Protein AF-A0A957KV44-F1 (afdb_monomer)

Nearest PDB structures (foldseek):
  8q9z-assembly1_H  TM=3.209E-01  e=9.400E-01  Homo sapiens
  8iyj-assembly1_A5  TM=4.889E-01  e=7.485E+00  Mus musculus
  6uvs-assembly1_A  TM=3.132E-01  e=2.306E+00  Homo sapiens
  6uvr-assembly1_A  TM=3.400E-01  e=5.981E+00  Homo sapiens
  6uvt-assembly1_A  TM=2.834E-01  e=2.885E+00  Homo sapiens

pLDDT: mean 86.25, std 10.91, range [48.38, 96.75]

Radius of gyration: 18.27 Å; Cα contacts (8 Å, |Δi|>4): 91; chains: 1; bounding box: 54×24×51 Å

Sequence (119 aa):
AHALDAKMFATKLYLIGGASVPLLALLFTARYTGRDRWLTRPVRIALWAMVGIEVFLVFTNDWHALYWNDIALTSDAADARVIFGHSALNHVLAIYTYGLTAASIVLLSVNALRAPAIY

Foldseek 3Di:
DVLVVVVLVVVLVVLLCLLVVLVVLLCVLCVVLVNCPVVDPVNNVVSVVLSVVLSVCSVCCVPPVQQFVDWDWPDPDSPTDTDTRGHPVNVVSVCVSVVSNVNSVVSNVVSVVPPPPPD

Solvent-accessible surface area (backbone atoms only — not comparable to full-atom values): 6610 Å² total; per-residue (Å²): 110,74,70,55,57,51,52,50,51,52,50,53,56,49,44,50,51,64,49,43,49,27,52,51,45,28,58,47,36,28,52,75,66,71,60,40,84,75,64,39,72,69,52,50,51,53,58,49,48,53,36,51,49,52,46,48,41,54,72,51,20,92,80,68,38,54,40,46,63,40,80,42,63,79,47,96,53,95,84,43,50,79,44,72,36,75,26,74,55,37,53,54,52,48,52,49,42,52,48,32,40,51,51,24,50,49,50,46,51,55,47,60,74,66,48,76,78,91,120

Structure (mmCIF, N/CA/C/O backbone):
data_AF-A0A957KV44-F1
#
_entry.id   AF-A0A957KV44-F1
#
loop_
_atom_site.group_PDB
_atom_site.id
_atom_site.type_symbol
_atom_site.label_atom_id
_atom_site.label_alt_id
_atom_site.label_comp_id
_atom_site.label_asym_id
_atom_site.label_entity_id
_atom_site.label_seq_id
_atom_site.pdbx_PDB_ins_code
_atom_site.Cartn_x
_atom_site.Cartn_y
_atom_site.Cartn_z
_atom_site.occupancy
_atom_site.B_iso_or_equiv
_atom_site.auth_seq_id
_atom_site.auth_comp_id
_atom_site.auth_asym_id
_atom_site.auth_atom_id
_atom_site.pdbx_PDB_model_num
ATOM 1 N N . ALA A 1 1 ? 12.870 4.366 -27.298 1.00 58.78 1 ALA A N 1
ATOM 2 C CA . ALA A 1 1 ? 13.612 4.687 -26.059 1.00 58.78 1 ALA A CA 1
ATOM 3 C C . ALA A 1 1 ? 12.889 5.753 -25.226 1.00 58.78 1 ALA A C 1
ATOM 5 O O . ALA A 1 1 ? 12.171 5.367 -24.318 1.00 58.78 1 ALA A O 1
ATOM 6 N N . HIS A 1 2 ? 12.919 7.046 -25.588 1.00 67.00 2 HIS A N 1
ATOM 7 C CA . HIS A 1 2 ? 12.375 8.136 -24.745 1.00 67.00 2 HIS A CA 1
ATOM 8 C C . HIS A 1 2 ? 10.907 7.994 -24.294 1.00 67.00 2 HIS A C 1
ATOM 10 O O . HIS A 1 2 ? 10.570 8.362 -23.172 1.00 67.00 2 HIS A O 1
ATOM 16 N N . ALA A 1 3 ? 10.027 7.444 -25.138 1.00 74.75 3 ALA A N 1
ATOM 17 C CA . ALA A 1 3 ? 8.626 7.232 -24.771 1.00 74.75 3 ALA A CA 1
ATOM 18 C C . ALA A 1 3 ? 8.438 6.134 -23.704 1.00 74.75 3 ALA A C 1
ATOM 20 O O . ALA A 1 3 ? 7.515 6.224 -22.899 1.00 74.75 3 ALA A O 1
ATOM 21 N N . LEU A 1 4 ? 9.306 5.115 -23.675 1.00 75.81 4 LEU A N 1
ATOM 22 C CA . LEU A 1 4 ? 9.255 4.042 -22.679 1.00 75.81 4 LEU A CA 1
ATOM 23 C C . LEU A 1 4 ? 9.715 4.556 -21.315 1.00 75.81 4 LEU A C 1
ATOM 25 O O . LEU A 1 4 ? 9.010 4.367 -20.330 1.00 75.81 4 LEU A O 1
ATOM 29 N N . ASP A 1 5 ? 10.840 5.269 -21.275 1.00 81.50 5 ASP A N 1
ATOM 30 C CA . ASP A 1 5 ? 11.388 5.829 -20.035 1.00 81.50 5 ASP A CA 1
ATOM 31 C C . ASP A 1 5 ? 10.398 6.799 -19.379 1.00 81.50 5 ASP A C 1
ATOM 33 O O . ASP A 1 5 ? 10.175 6.749 -18.170 1.00 81.50 5 ASP A O 1
ATOM 37 N N . ALA A 1 6 ? 9.721 7.624 -20.187 1.00 84.62 6 ALA A N 1
ATOM 38 C CA . ALA A 1 6 ? 8.667 8.513 -19.710 1.00 84.62 6 ALA A CA 1
ATOM 39 C C . ALA A 1 6 ? 7.468 7.743 -19.125 1.00 84.62 6 ALA A C 1
ATOM 41 O O . ALA A 1 6 ? 6.976 8.096 -18.052 1.00 84.62 6 ALA A O 1
ATOM 42 N N . LYS A 1 7 ? 7.013 6.666 -19.787 1.00 82.44 7 LYS A N 1
ATOM 43 C CA . LYS A 1 7 ? 5.931 5.801 -19.277 1.00 82.44 7 LYS A CA 1
ATOM 44 C C . LYS A 1 7 ? 6.334 5.102 -17.975 1.00 82.44 7 LYS A C 1
ATOM 46 O O . LYS A 1 7 ? 5.530 5.033 -17.044 1.00 82.44 7 LYS A O 1
ATOM 51 N N . MET A 1 8 ? 7.574 4.626 -17.881 1.00 84.94 8 MET A N 1
ATOM 52 C CA . MET A 1 8 ? 8.111 3.982 -16.679 1.00 84.94 8 MET A CA 1
ATOM 53 C C . MET A 1 8 ? 8.219 4.969 -15.519 1.00 84.94 8 MET A C 1
ATOM 55 O O . MET A 1 8 ? 7.758 4.673 -14.420 1.00 84.94 8 MET A O 1
ATOM 59 N N . PHE A 1 9 ? 8.743 6.170 -15.763 1.00 87.88 9 PHE A N 1
ATOM 60 C CA . PHE A 1 9 ? 8.814 7.223 -14.754 1.00 87.88 9 PHE A CA 1
ATOM 61 C C . PHE A 1 9 ? 7.422 7.632 -14.254 1.00 87.88 9 PHE A C 1
ATOM 63 O O . PHE A 1 9 ? 7.189 7.685 -13.047 1.00 87.88 9 PHE A O 1
ATOM 70 N N . ALA A 1 10 ? 6.469 7.839 -15.169 1.00 89.69 10 ALA A N 1
ATOM 71 C CA . ALA A 1 10 ? 5.083 8.134 -14.812 1.00 89.69 1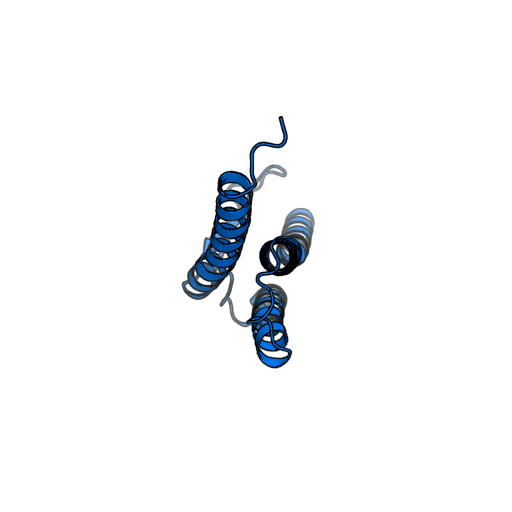0 ALA A CA 1
ATOM 72 C C . ALA A 1 10 ? 4.444 7.000 -13.990 1.00 89.69 10 ALA A C 1
ATOM 74 O O . ALA A 1 10 ? 3.723 7.269 -13.032 1.00 89.69 10 ALA A O 1
ATOM 75 N N . THR A 1 11 ? 4.752 5.739 -14.310 1.00 88.69 11 THR A N 1
ATOM 76 C CA . THR A 1 11 ? 4.276 4.571 -13.551 1.00 88.69 11 THR A CA 1
ATOM 77 C C . THR A 1 11 ? 4.873 4.531 -12.142 1.00 88.69 11 THR A C 1
ATOM 79 O O . THR A 1 11 ? 4.135 4.354 -11.171 1.00 88.69 11 THR A O 1
ATOM 82 N N . LYS A 1 12 ? 6.189 4.757 -12.001 1.00 90.44 12 LYS A N 1
ATOM 83 C CA . LYS A 1 12 ? 6.863 4.854 -10.693 1.00 90.44 12 LYS A CA 1
ATOM 84 C C . LYS A 1 12 ? 6.246 5.973 -9.838 1.00 90.44 12 LYS A C 1
ATOM 86 O O . LYS A 1 12 ? 5.998 5.775 -8.652 1.00 90.44 12 LYS A O 1
ATOM 91 N N . LEU A 1 13 ? 5.920 7.118 -10.447 1.00 92.75 13 LEU A N 1
ATOM 92 C CA . LEU A 1 13 ? 5.266 8.240 -9.766 1.00 92.75 13 LEU A CA 1
ATOM 93 C C . LEU A 1 13 ? 3.821 7.916 -9.353 1.00 92.75 13 LEU A C 1
ATOM 95 O O . LEU A 1 13 ? 3.422 8.210 -8.227 1.00 92.75 13 LEU A O 1
ATOM 99 N N . TYR A 1 14 ? 3.049 7.280 -10.237 1.00 92.12 14 TYR A N 1
ATOM 100 C CA . TYR A 1 14 ? 1.683 6.836 -9.949 1.00 92.12 14 TYR A CA 1
ATOM 101 C C . TYR A 1 14 ? 1.631 5.911 -8.727 1.00 92.12 14 TYR A C 1
ATOM 103 O O . TYR A 1 14 ? 0.742 6.051 -7.886 1.00 92.12 14 TYR A O 1
ATOM 111 N N . LEU A 1 15 ? 2.611 5.015 -8.582 1.00 90.88 15 LEU A N 1
ATOM 112 C CA . LEU A 1 15 ? 2.671 4.070 -7.466 1.00 90.88 15 LEU A CA 1
ATOM 113 C C . LEU A 1 15 ? 2.871 4.726 -6.098 1.00 90.88 15 LEU A C 1
ATOM 115 O O . LEU A 1 15 ? 2.433 4.160 -5.101 1.00 90.88 15 LEU A O 1
ATOM 119 N N . ILE A 1 16 ? 3.412 5.947 -6.027 1.00 93.94 16 ILE A N 1
ATOM 120 C CA . ILE A 1 16 ? 3.422 6.717 -4.772 1.00 93.94 16 ILE A CA 1
ATOM 121 C C . ILE A 1 16 ? 1.983 6.965 -4.303 1.00 93.94 16 ILE A C 1
ATOM 123 O O . ILE A 1 16 ? 1.655 6.750 -3.134 1.00 93.94 16 ILE A O 1
ATOM 127 N N . GLY A 1 17 ? 1.103 7.374 -5.220 1.00 92.12 17 GLY A N 1
ATOM 128 C CA . GLY A 1 17 ? -0.329 7.505 -4.956 1.00 92.12 17 GLY A CA 1
ATOM 129 C C . GLY A 1 17 ? -0.989 6.147 -4.717 1.00 92.12 17 GLY A C 1
ATOM 130 O O . GLY A 1 17 ? -1.714 5.985 -3.739 1.00 92.12 17 GLY A O 1
ATOM 131 N N . GLY A 1 18 ? -0.682 5.157 -5.558 1.00 91.75 18 GLY A N 1
ATOM 132 C CA . GLY A 1 18 ? -1.228 3.801 -5.460 1.00 91.75 18 GLY A CA 1
ATOM 133 C C . GLY A 1 18 ? -1.005 3.144 -4.094 1.00 91.75 18 GLY A C 1
ATOM 134 O O . GLY A 1 18 ? -1.936 2.559 -3.547 1.00 91.75 18 GLY A O 1
ATOM 135 N N . ALA A 1 19 ? 0.183 3.305 -3.509 1.00 92.75 19 ALA A N 1
ATOM 136 C CA . ALA A 1 19 ? 0.520 2.751 -2.199 1.00 92.75 19 ALA A CA 1
ATOM 137 C C . ALA A 1 19 ? 0.000 3.612 -1.029 1.00 92.75 19 ALA A C 1
ATOM 139 O O . ALA A 1 19 ? -0.449 3.085 -0.009 1.00 92.75 19 ALA A O 1
ATOM 140 N N . SER A 1 20 ? 0.036 4.946 -1.153 1.00 95.19 20 SER A N 1
ATOM 141 C CA . SER A 1 20 ? -0.329 5.854 -0.051 1.00 95.19 20 SER A CA 1
ATOM 142 C C . SER A 1 20 ? -1.836 6.073 0.110 1.00 95.19 20 SER A C 1
ATOM 144 O O . SER A 1 20 ? -2.313 6.200 1.240 1.00 95.19 20 SER A O 1
ATOM 146 N N . VAL A 1 21 ? -2.610 6.090 -0.979 1.00 96.25 21 VAL A N 1
ATOM 147 C CA . VAL A 1 21 ? -4.058 6.364 -0.948 1.00 96.25 21 VAL A CA 1
ATOM 148 C C . VAL A 1 21 ? -4.839 5.332 -0.120 1.00 96.25 21 VAL A C 1
ATOM 150 O O . VAL A 1 21 ? -5.625 5.762 0.726 1.00 96.25 21 VAL A O 1
ATOM 153 N N . PRO A 1 22 ? -4.632 4.006 -0.265 1.00 95.94 22 PRO A N 1
ATOM 154 C CA . PRO A 1 22 ? -5.307 3.007 0.569 1.00 95.94 22 PRO A CA 1
ATOM 155 C C . PRO A 1 22 ? -5.027 3.186 2.062 1.00 95.94 22 PRO A C 1
ATOM 157 O O . PRO A 1 22 ? -5.936 3.077 2.887 1.00 95.94 22 PRO A O 1
ATOM 160 N N . LEU A 1 23 ? -3.781 3.517 2.417 1.00 96.62 23 LEU A N 1
ATOM 161 C CA . LEU A 1 23 ? -3.413 3.808 3.799 1.00 96.62 23 LEU A CA 1
ATOM 162 C C . LEU A 1 23 ? -4.134 5.058 4.302 1.00 96.62 23 LEU A C 1
ATOM 164 O O . LEU A 1 23 ? -4.771 5.016 5.352 1.00 96.62 23 LEU A O 1
ATOM 168 N N . LEU A 1 24 ? -4.074 6.159 3.554 1.00 96.69 24 LEU A N 1
ATOM 169 C CA . LEU A 1 24 ? -4.752 7.403 3.916 1.00 96.69 24 LEU A CA 1
ATOM 170 C C . LEU A 1 24 ? -6.265 7.206 4.066 1.00 96.69 24 LEU A C 1
ATOM 172 O O . LEU A 1 24 ? -6.845 7.727 5.019 1.00 96.69 24 LEU A O 1
ATOM 176 N N . ALA A 1 25 ? -6.891 6.414 3.193 1.00 96.75 25 ALA A N 1
ATOM 177 C CA . ALA A 1 25 ? -8.301 6.051 3.291 1.00 96.75 25 ALA A CA 1
ATOM 178 C C . ALA A 1 25 ? -8.604 5.293 4.594 1.00 96.75 25 ALA A C 1
ATOM 180 O O . ALA A 1 25 ? -9.587 5.606 5.271 1.00 96.75 25 ALA A O 1
ATOM 181 N N . LEU A 1 26 ? -7.739 4.363 5.006 1.00 96.69 26 LEU A N 1
ATOM 182 C CA . LEU A 1 26 ? -7.908 3.639 6.266 1.00 96.69 26 LEU A CA 1
ATOM 183 C C . LEU A 1 26 ? -7.758 4.564 7.473 1.00 96.69 26 LEU A C 1
ATOM 185 O O . LEU A 1 26 ? -8.590 4.541 8.378 1.00 96.69 26 LEU A O 1
ATOM 189 N N . LEU A 1 27 ? -6.721 5.409 7.480 1.00 96.06 27 LEU A N 1
ATOM 190 C CA . LEU A 1 27 ? -6.502 6.393 8.544 1.00 96.06 27 LEU A CA 1
ATOM 191 C C . LEU A 1 27 ? -7.704 7.341 8.669 1.00 96.06 27 LEU A C 1
ATOM 193 O O . LEU A 1 27 ? -8.173 7.617 9.775 1.00 96.06 27 LEU A O 1
ATOM 197 N N . PHE A 1 28 ? -8.209 7.820 7.530 1.00 96.50 28 PHE A N 1
ATOM 198 C CA . PHE A 1 28 ? -9.366 8.701 7.456 1.00 96.50 28 PHE A CA 1
ATOM 199 C C . PHE A 1 28 ? -10.626 8.013 7.982 1.00 96.50 28 PHE A C 1
ATOM 201 O O . PHE A 1 28 ? -11.258 8.530 8.899 1.00 96.50 28 PHE A O 1
ATOM 208 N N . THR A 1 29 ? -10.975 6.837 7.457 1.00 96.06 29 THR A N 1
ATOM 209 C CA . THR A 1 29 ? -12.197 6.110 7.841 1.00 96.06 29 THR A CA 1
ATOM 210 C C . THR A 1 29 ? -12.166 5.658 9.297 1.00 96.06 29 THR A C 1
ATOM 212 O O . THR A 1 29 ? -13.167 5.797 10.003 1.00 96.06 29 THR A O 1
ATOM 215 N N . ALA A 1 30 ? -11.023 5.188 9.802 1.00 95.00 30 ALA A N 1
ATOM 216 C CA . ALA A 1 30 ? -10.880 4.827 11.208 1.00 95.00 30 ALA A CA 1
ATOM 217 C C . ALA A 1 30 ? -11.129 6.032 12.126 1.00 95.00 30 ALA A C 1
ATOM 219 O O . ALA A 1 30 ? -11.860 5.908 13.107 1.00 95.00 30 ALA A O 1
ATOM 220 N N . ARG A 1 31 ? -10.594 7.211 11.783 1.00 94.19 31 ARG A N 1
ATOM 221 C CA . ARG A 1 31 ? -10.802 8.435 12.568 1.00 94.19 31 ARG A CA 1
ATOM 222 C C . ARG A 1 31 ? -12.214 8.998 12.418 1.00 94.19 31 ARG A C 1
ATOM 224 O O . ARG A 1 31 ? -12.817 9.390 13.410 1.00 94.19 31 ARG A O 1
ATOM 231 N N . TYR A 1 32 ? -12.762 8.985 11.207 1.00 92.88 32 TYR A N 1
ATOM 232 C CA . TYR A 1 32 ? -14.123 9.435 10.910 1.00 92.88 32 TYR A CA 1
ATOM 233 C C . TYR A 1 32 ? -15.183 8.608 11.652 1.00 92.88 32 TYR A C 1
ATOM 235 O O . TYR A 1 32 ? -16.156 9.152 12.160 1.00 92.88 32 TYR A O 1
ATOM 243 N N . THR A 1 33 ? -14.972 7.296 11.773 1.00 92.38 33 THR A N 1
ATOM 244 C CA . THR A 1 33 ? -15.893 6.378 12.465 1.00 92.38 33 THR A CA 1
ATOM 245 C C . THR A 1 33 ? -15.609 6.228 13.967 1.00 92.38 33 THR A C 1
ATOM 247 O O . THR A 1 33 ? -16.190 5.352 14.612 1.00 92.38 33 THR A O 1
ATOM 250 N N . GLY A 1 34 ? -14.693 7.033 14.528 1.00 91.38 34 GLY A N 1
ATOM 251 C CA . GLY A 1 34 ? -14.308 6.998 15.947 1.00 91.38 34 GLY A CA 1
ATOM 252 C C . GLY A 1 34 ? -13.599 5.709 16.391 1.00 91.38 34 GLY A C 1
ATOM 253 O O . GLY A 1 34 ? -13.566 5.385 17.578 1.00 91.38 34 GLY A O 1
ATOM 254 N N . ARG A 1 35 ? -13.058 4.936 15.444 1.00 90.62 35 ARG A N 1
ATOM 255 C CA . ARG A 1 35 ? -12.390 3.641 15.652 1.00 90.62 35 ARG A CA 1
ATOM 256 C C . ARG A 1 35 ? -10.871 3.750 15.549 1.00 90.62 35 ARG A C 1
ATOM 258 O O . ARG A 1 35 ? -10.216 2.804 15.131 1.00 90.62 35 ARG A O 1
ATOM 265 N N . ASP A 1 36 ? -10.285 4.870 15.949 1.00 91.94 36 ASP A N 1
ATOM 266 C CA . ASP A 1 36 ? -8.851 5.141 15.820 1.00 91.94 36 ASP A CA 1
ATOM 267 C C . ASP A 1 36 ? -8.009 4.768 17.051 1.00 91.94 36 ASP A C 1
ATOM 269 O O . ASP A 1 36 ? -6.787 4.905 17.032 1.00 91.94 36 ASP A O 1
ATOM 273 N N . ARG A 1 37 ? -8.626 4.214 18.105 1.00 91.88 37 ARG A N 1
ATOM 274 C CA . ARG A 1 37 ? -7.932 3.835 19.356 1.00 91.88 37 ARG A CA 1
ATOM 275 C C . ARG A 1 37 ? -6.782 2.840 19.154 1.00 91.88 37 ARG A C 1
ATOM 277 O O . ARG A 1 37 ? -5.822 2.868 19.917 1.00 91.88 37 ARG A O 1
ATOM 284 N N . TRP A 1 38 ? -6.864 1.977 18.140 1.00 93.38 38 TRP A N 1
ATOM 285 C CA . TRP A 1 38 ? -5.803 1.021 17.800 1.00 93.38 38 TRP A CA 1
ATOM 286 C C . TRP A 1 38 ? -4.680 1.642 16.951 1.00 93.38 38 TRP A C 1
ATOM 288 O O . TRP A 1 38 ? -3.573 1.102 16.922 1.00 93.38 38 TRP A O 1
ATOM 298 N N . LEU A 1 39 ? -4.906 2.803 16.317 1.00 93.19 39 LEU A N 1
ATOM 299 C CA . LEU A 1 39 ? -3.902 3.536 15.538 1.00 93.19 39 LEU A CA 1
ATOM 300 C C . LEU A 1 39 ? -2.948 4.313 16.447 1.00 93.19 39 LEU A C 1
ATOM 302 O O . LEU A 1 39 ? -2.815 5.536 16.363 1.00 93.19 39 LEU A O 1
ATOM 306 N N . THR A 1 40 ? -2.245 3.603 17.318 1.00 94.75 40 THR A N 1
ATOM 307 C CA . THR A 1 40 ? -1.178 4.182 18.135 1.00 94.75 40 THR A CA 1
ATOM 308 C C . THR A 1 40 ? -0.017 4.668 17.254 1.00 94.75 40 THR A C 1
ATOM 310 O O . THR A 1 40 ? 0.105 4.300 16.083 1.00 94.75 40 THR A O 1
ATOM 313 N N . ARG A 1 41 ? 0.866 5.518 17.801 1.00 94.31 41 ARG A N 1
ATOM 314 C CA . ARG A 1 41 ? 2.073 5.986 17.089 1.00 94.31 41 ARG A CA 1
ATOM 315 C C . ARG A 1 41 ? 2.878 4.854 16.421 1.00 94.31 41 ARG A C 1
ATOM 317 O O . ARG A 1 41 ? 3.142 5.006 15.230 1.00 94.31 41 ARG A O 1
ATOM 324 N N . PRO A 1 42 ? 3.233 3.744 17.102 1.00 95.25 42 PRO A N 1
ATOM 325 C CA . PRO A 1 42 ? 4.008 2.676 16.467 1.00 95.25 42 PRO A CA 1
ATOM 326 C C . PRO A 1 42 ? 3.256 2.002 15.315 1.00 95.25 42 PRO A C 1
ATOM 328 O O . PRO A 1 42 ? 3.857 1.745 14.278 1.00 95.25 42 PRO A O 1
ATOM 331 N N . VAL A 1 43 ? 1.939 1.799 15.438 1.00 95.12 43 VAL A N 1
ATOM 332 C CA . VAL A 1 43 ? 1.123 1.207 14.363 1.00 95.12 43 VAL A CA 1
ATOM 333 C C . VAL A 1 43 ? 1.119 2.102 13.127 1.00 95.12 43 VAL A C 1
ATOM 335 O O . VAL A 1 43 ? 1.332 1.625 12.017 1.00 95.12 43 VAL A O 1
ATOM 338 N N . ARG A 1 44 ? 0.946 3.417 13.303 1.00 94.69 44 ARG A N 1
ATOM 339 C CA . ARG A 1 44 ? 0.987 4.363 12.176 1.00 94.69 44 ARG A CA 1
ATOM 340 C C . ARG A 1 44 ? 2.350 4.388 11.494 1.00 94.69 44 ARG A C 1
ATOM 342 O O . ARG A 1 44 ? 2.397 4.457 10.272 1.00 94.69 44 ARG A O 1
ATOM 349 N N . ILE A 1 45 ? 3.434 4.325 12.269 1.00 96.19 45 ILE A N 1
ATOM 350 C CA . ILE A 1 45 ? 4.795 4.258 11.723 1.00 96.19 45 ILE A CA 1
ATOM 351 C C . ILE A 1 45 ? 4.976 2.967 10.922 1.00 96.19 45 ILE A C 1
ATOM 353 O O . ILE A 1 45 ? 5.468 3.038 9.805 1.00 96.19 45 ILE A O 1
ATOM 357 N N . ALA A 1 46 ? 4.532 1.817 11.436 1.00 95.38 46 ALA A N 1
ATOM 358 C CA . ALA A 1 46 ? 4.634 0.541 10.729 1.00 95.38 46 ALA A CA 1
ATOM 359 C C . ALA A 1 46 ? 3.852 0.540 9.403 1.00 95.38 46 ALA A C 1
ATOM 361 O O . ALA A 1 46 ? 4.379 0.125 8.373 1.00 95.38 46 ALA A O 1
ATOM 362 N N . LEU A 1 47 ? 2.623 1.068 9.404 1.00 94.62 47 LEU A N 1
ATOM 363 C CA . LEU A 1 47 ? 1.807 1.179 8.192 1.00 94.62 47 LEU A CA 1
ATOM 364 C C . LEU A 1 47 ? 2.463 2.078 7.131 1.00 94.62 47 LEU A C 1
ATOM 366 O O . LEU A 1 47 ? 2.499 1.723 5.952 1.00 94.62 47 LEU A O 1
ATOM 370 N N . TRP A 1 48 ? 3.012 3.224 7.547 1.00 96.06 48 TRP A N 1
ATOM 371 C CA . TRP A 1 48 ? 3.748 4.122 6.653 1.00 96.06 48 TRP A CA 1
ATOM 372 C C . TRP A 1 48 ? 5.088 3.549 6.201 1.00 96.06 48 TRP A C 1
ATOM 374 O O . TRP A 1 48 ? 5.482 3.777 5.061 1.00 96.06 48 TRP A O 1
ATOM 384 N N . ALA A 1 49 ? 5.773 2.787 7.053 1.00 95.38 49 ALA A N 1
ATOM 385 C CA . ALA A 1 49 ? 7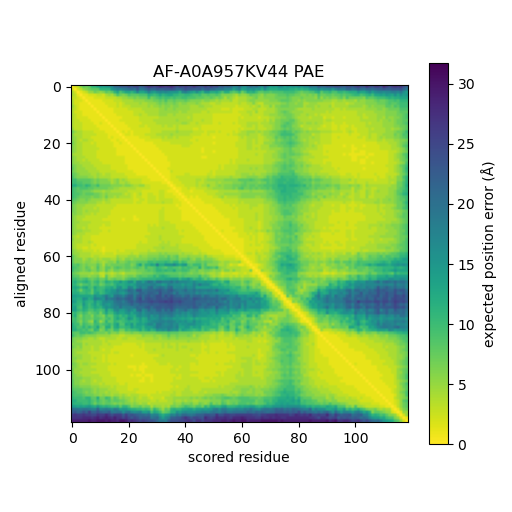.010 2.110 6.689 1.00 95.38 49 ALA A CA 1
ATOM 386 C C . ALA A 1 49 ? 6.771 1.133 5.535 1.00 95.38 49 ALA A C 1
ATOM 388 O O . ALA A 1 49 ? 7.572 1.104 4.608 1.00 95.38 49 ALA A O 1
ATOM 389 N N . MET A 1 50 ? 5.643 0.414 5.530 1.00 93.19 50 MET A N 1
ATOM 390 C CA . MET A 1 50 ? 5.288 -0.474 4.419 1.00 93.19 50 MET A CA 1
ATOM 391 C C . MET A 1 50 ? 5.117 0.288 3.096 1.00 93.19 50 MET A C 1
ATOM 393 O O . MET A 1 50 ? 5.664 -0.125 2.078 1.00 93.19 50 MET A O 1
ATOM 397 N N . VAL A 1 51 ? 4.437 1.442 3.122 1.00 93.81 51 VAL A N 1
ATOM 398 C CA . VAL A 1 51 ? 4.303 2.328 1.947 1.00 93.81 51 VAL A CA 1
ATOM 399 C C . VAL A 1 51 ? 5.670 2.851 1.495 1.00 93.81 51 VAL A C 1
ATOM 401 O O . VAL A 1 51 ? 5.968 2.862 0.304 1.00 93.81 51 VAL A O 1
ATOM 404 N N . GLY A 1 52 ? 6.526 3.251 2.437 1.00 94.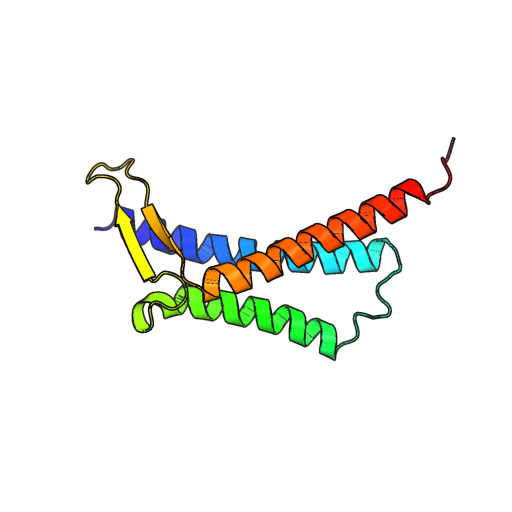62 52 GLY A N 1
ATOM 405 C CA . GLY A 1 52 ? 7.884 3.706 2.141 1.00 94.62 52 GLY A CA 1
ATOM 406 C C . GLY A 1 52 ? 8.750 2.616 1.506 1.00 94.62 52 GLY A C 1
ATOM 407 O O . GLY A 1 52 ? 9.471 2.897 0.553 1.00 94.62 52 GLY A O 1
ATOM 408 N N . ILE A 1 53 ? 8.646 1.376 1.992 1.00 92.88 53 ILE A N 1
ATOM 409 C CA . ILE A 1 53 ? 9.345 0.210 1.438 1.00 92.88 53 ILE A CA 1
ATOM 410 C C . ILE A 1 53 ? 8.868 -0.076 0.014 1.00 92.88 53 ILE A C 1
ATOM 412 O O . ILE A 1 53 ? 9.700 -0.281 -0.865 1.00 92.88 53 ILE A O 1
ATOM 416 N N . GLU A 1 54 ? 7.557 -0.056 -0.235 1.00 92.19 54 GLU A N 1
ATOM 417 C CA . GLU A 1 54 ? 7.010 -0.253 -1.580 1.00 92.19 54 GLU A CA 1
ATOM 418 C C . GLU A 1 54 ? 7.531 0.805 -2.556 1.00 92.19 54 GLU A C 1
ATOM 420 O O . GLU A 1 54 ? 8.079 0.462 -3.603 1.00 92.19 54 GLU A O 1
ATOM 425 N N . VAL A 1 55 ? 7.440 2.086 -2.189 1.00 92.88 55 VAL A N 1
ATOM 426 C CA . VAL A 1 55 ? 7.957 3.178 -3.023 1.00 92.88 55 VAL A CA 1
ATOM 427 C C . VAL A 1 55 ? 9.459 3.018 -3.251 1.00 92.88 55 VAL A C 1
ATOM 429 O O . VAL A 1 55 ? 9.918 3.137 -4.384 1.00 92.88 55 VAL A O 1
ATOM 432 N N . PHE A 1 56 ? 10.232 2.693 -2.214 1.00 92.81 56 PHE A N 1
ATOM 433 C CA . PHE A 1 56 ? 11.667 2.464 -2.353 1.00 92.81 56 PHE A CA 1
ATOM 434 C C . PHE A 1 56 ? 11.963 1.357 -3.375 1.00 92.81 56 PHE A C 1
ATOM 436 O O . PHE A 1 56 ? 12.691 1.606 -4.334 1.00 92.81 56 PHE A O 1
ATOM 443 N N . LEU A 1 57 ? 11.319 0.193 -3.239 1.00 89.75 57 LEU A N 1
ATOM 444 C CA . LEU A 1 57 ? 11.487 -0.956 -4.135 1.00 89.75 57 LEU A CA 1
ATOM 445 C C . LEU A 1 57 ? 11.112 -0.654 -5.587 1.00 89.75 57 LEU A C 1
ATOM 447 O O . LEU A 1 57 ? 11.755 -1.160 -6.502 1.00 89.75 57 LEU A O 1
ATOM 451 N N . VAL A 1 58 ? 10.081 0.161 -5.810 1.00 89.56 58 VAL A N 1
ATOM 452 C CA . VAL A 1 58 ? 9.650 0.587 -7.150 1.00 89.56 58 VAL A CA 1
ATOM 453 C C . VAL A 1 58 ? 10.723 1.437 -7.829 1.00 89.56 58 VAL A C 1
ATOM 455 O O . VAL A 1 58 ? 11.016 1.256 -9.014 1.00 89.56 58 VAL A O 1
ATOM 458 N N . PHE A 1 59 ? 11.331 2.363 -7.086 1.00 89.69 59 PHE A N 1
ATOM 459 C CA . PHE A 1 59 ? 12.367 3.241 -7.623 1.00 89.69 59 PHE A CA 1
ATOM 460 C C . PHE A 1 59 ? 13.704 2.520 -7.806 1.00 89.69 59 PHE A C 1
ATOM 462 O O . PHE A 1 59 ? 14.366 2.753 -8.817 1.00 89.69 59 PHE A O 1
ATOM 469 N N . THR A 1 60 ? 14.063 1.604 -6.902 1.00 90.44 60 THR A N 1
ATOM 470 C CA . THR A 1 60 ? 15.288 0.792 -6.991 1.00 90.44 60 THR A CA 1
ATOM 471 C C . THR A 1 60 ? 15.132 -0.467 -7.842 1.00 90.44 60 THR A C 1
ATOM 473 O O . THR A 1 60 ? 16.093 -1.227 -7.978 1.00 90.44 60 THR A O 1
ATOM 476 N N . ASN A 1 61 ? 13.957 -0.689 -8.448 1.00 87.31 61 ASN A N 1
ATOM 477 C CA . ASN A 1 61 ? 13.654 -1.918 -9.179 1.00 87.31 61 ASN A CA 1
ATOM 478 C C . ASN A 1 61 ? 14.671 -2.242 -10.277 1.00 87.31 61 ASN A C 1
ATOM 480 O O . ASN A 1 61 ? 14.944 -3.413 -10.519 1.00 87.31 61 ASN A O 1
ATOM 484 N N . ASP A 1 62 ? 15.269 -1.222 -10.890 1.00 83.31 62 ASP A N 1
ATOM 485 C CA . ASP A 1 62 ? 16.242 -1.377 -11.974 1.00 83.31 62 ASP A CA 1
ATOM 486 C C . ASP A 1 62 ? 17.507 -2.147 -11.526 1.00 83.31 62 ASP A C 1
ATOM 488 O O . ASP A 1 62 ? 18.244 -2.656 -12.364 1.00 83.31 62 ASP A O 1
ATOM 492 N N . TRP A 1 63 ? 17.766 -2.258 -10.215 1.00 83.50 63 TRP A N 1
ATOM 493 C CA . TRP A 1 63 ? 18.937 -2.956 -9.664 1.00 83.50 63 TRP A CA 1
ATOM 494 C C . TRP A 1 63 ? 18.661 -4.391 -9.217 1.00 83.50 63 TRP A C 1
ATOM 496 O O . TRP A 1 63 ? 19.572 -5.213 -9.218 1.00 83.50 63 TRP A O 1
ATOM 506 N N . HIS A 1 64 ? 17.436 -4.691 -8.787 1.00 83.62 64 HIS A N 1
ATOM 507 C CA . HIS A 1 64 ? 17.121 -5.956 -8.114 1.00 83.62 64 HIS A CA 1
ATOM 508 C C . HIS A 1 64 ? 15.940 -6.715 -8.728 1.00 83.62 64 HIS A C 1
ATOM 510 O O . HIS A 1 64 ? 15.722 -7.865 -8.360 1.00 83.62 64 HIS A O 1
ATOM 516 N N . ALA A 1 65 ? 15.162 -6.083 -9.614 1.00 82.81 65 ALA A N 1
ATOM 517 C CA . ALA A 1 65 ? 13.988 -6.662 -10.272 1.00 82.81 65 ALA A CA 1
ATOM 518 C C . ALA A 1 65 ? 12.999 -7.344 -9.299 1.00 82.81 65 ALA A C 1
ATOM 520 O O . ALA A 1 65 ? 12.362 -8.331 -9.632 1.00 82.81 65 ALA A O 1
ATOM 521 N N . LEU A 1 66 ? 12.873 -6.833 -8.065 1.00 79.56 66 LEU A N 1
ATOM 522 C CA . LEU A 1 66 ? 12.041 -7.456 -7.014 1.00 79.56 66 LEU A CA 1
ATOM 523 C C . LEU A 1 66 ? 10.589 -7.001 -7.103 1.00 79.56 66 LEU A C 1
ATOM 525 O O . LEU A 1 66 ? 9.719 -7.689 -6.583 1.00 79.56 66 LEU A O 1
ATOM 529 N N . TYR A 1 67 ? 10.315 -5.843 -7.703 1.00 80.75 67 TYR A N 1
ATOM 530 C CA . TYR A 1 67 ? 8.962 -5.317 -7.865 1.00 80.75 67 TYR A CA 1
ATOM 531 C C . TYR A 1 67 ? 8.387 -5.693 -9.237 1.00 80.75 67 TYR A C 1
ATOM 533 O O . TYR A 1 67 ? 7.278 -6.221 -9.318 1.00 80.75 67 TYR A O 1
ATOM 541 N N . TRP A 1 68 ? 9.173 -5.512 -10.301 1.00 82.56 68 TRP A N 1
ATOM 542 C CA . TRP A 1 68 ? 8.881 -6.009 -11.646 1.00 82.56 68 TRP A CA 1
ATOM 543 C C . TRP A 1 68 ? 10.025 -6.897 -12.127 1.00 82.56 68 TRP A C 1
ATOM 545 O O . TRP A 1 68 ? 11.163 -6.430 -12.194 1.00 82.56 68 TRP A O 1
ATOM 555 N N . ASN A 1 69 ? 9.700 -8.147 -12.471 1.00 77.19 69 ASN A N 1
ATOM 556 C CA . ASN A 1 69 ? 10.664 -9.142 -12.954 1.00 77.19 69 ASN A CA 1
ATOM 557 C C . ASN A 1 69 ? 10.970 -8.982 -14.449 1.00 77.19 69 ASN A C 1
ATOM 559 O O . ASN A 1 69 ? 12.069 -9.303 -14.886 1.00 77.19 69 ASN A O 1
ATOM 563 N N . ASP A 1 70 ? 9.986 -8.530 -15.227 1.00 70.44 70 ASP A N 1
ATOM 564 C CA . ASP A 1 70 ? 10.097 -8.365 -16.675 1.00 70.44 70 ASP A CA 1
ATOM 565 C C . ASP A 1 70 ? 9.273 -7.151 -17.118 1.00 70.44 70 ASP A C 1
ATOM 567 O O . ASP A 1 70 ? 8.225 -6.856 -16.535 1.00 70.44 70 ASP A O 1
ATOM 571 N N . ILE A 1 71 ? 9.763 -6.416 -18.110 1.00 70.25 71 ILE A N 1
ATOM 572 C CA . ILE A 1 71 ? 9.122 -5.214 -18.649 1.00 70.25 71 ILE A CA 1
ATOM 573 C C . ILE A 1 71 ? 9.132 -5.364 -20.167 1.00 70.25 71 ILE A C 1
ATOM 575 O O . ILE A 1 71 ? 10.101 -5.013 -20.838 1.00 70.25 71 ILE A O 1
ATOM 579 N N . ALA A 1 72 ? 8.038 -5.893 -20.708 1.00 68.00 72 ALA A N 1
ATOM 580 C CA . ALA A 1 72 ? 7.882 -6.105 -22.141 1.00 68.00 72 ALA A CA 1
ATOM 581 C C . ALA A 1 72 ? 6.955 -5.043 -22.745 1.00 68.00 72 ALA A C 1
ATOM 583 O O . ALA A 1 72 ? 5.951 -4.661 -22.141 1.00 68.00 72 ALA A O 1
ATOM 584 N N . LEU A 1 73 ? 7.252 -4.573 -23.958 1.00 64.88 73 LEU A N 1
ATOM 585 C CA . LEU A 1 73 ? 6.276 -3.820 -24.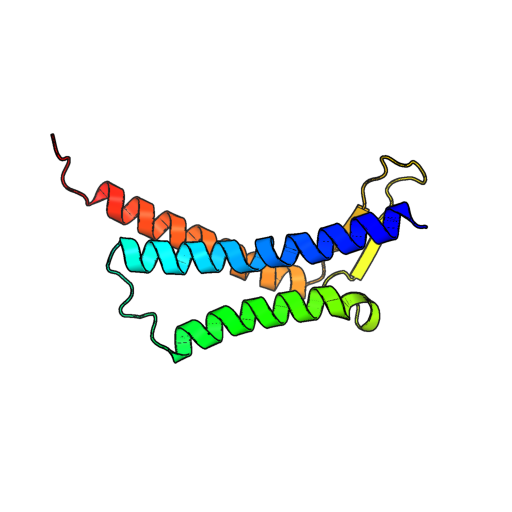749 1.00 64.88 73 LEU A CA 1
ATOM 586 C C . LEU A 1 73 ? 5.452 -4.783 -25.599 1.00 64.88 73 LEU A C 1
ATOM 588 O O . LEU A 1 73 ? 5.985 -5.719 -26.187 1.00 64.88 73 LEU A O 1
ATOM 592 N N . THR A 1 74 ? 4.150 -4.522 -25.712 1.00 64.81 74 THR A N 1
ATOM 593 C CA . THR A 1 74 ? 3.273 -5.315 -26.590 1.00 64.81 74 THR A CA 1
ATOM 594 C C . THR A 1 74 ? 3.560 -5.109 -28.085 1.00 64.81 74 THR A C 1
ATOM 596 O O . THR A 1 74 ? 3.119 -5.923 -28.891 1.00 64.81 74 THR A O 1
ATOM 599 N N . SER A 1 75 ? 4.232 -4.014 -28.460 1.00 63.19 75 SER A N 1
ATOM 600 C CA . SER A 1 75 ? 4.643 -3.675 -29.830 1.00 63.19 75 SER A CA 1
ATOM 601 C C . SER A 1 75 ? 5.671 -2.524 -29.828 1.00 63.19 75 SER A C 1
ATOM 603 O O . SER A 1 75 ? 5.871 -1.881 -28.800 1.00 63.19 75 SER A O 1
ATOM 605 N N . ASP A 1 76 ? 6.303 -2.236 -30.973 1.00 62.16 76 ASP A N 1
ATOM 606 C CA . ASP A 1 76 ? 7.204 -1.074 -31.164 1.00 62.16 76 ASP A CA 1
ATOM 607 C C . ASP A 1 76 ? 6.461 0.246 -31.472 1.00 62.16 76 ASP A C 1
ATOM 609 O O . ASP A 1 76 ? 7.073 1.289 -31.714 1.00 62.16 76 ASP A O 1
ATOM 613 N N . ALA A 1 77 ? 5.127 0.225 -31.480 1.00 68.81 77 ALA A N 1
ATOM 614 C CA . ALA A 1 77 ? 4.310 1.395 -31.778 1.00 68.81 77 ALA A CA 1
ATOM 615 C C . ALA A 1 77 ? 4.198 2.352 -30.570 1.00 68.81 77 ALA A C 1
ATOM 617 O O . ALA A 1 77 ? 4.356 1.965 -29.413 1.00 68.81 77 ALA A O 1
ATOM 618 N N . ALA A 1 78 ? 3.912 3.636 -30.810 1.00 59.88 78 ALA A N 1
ATOM 619 C CA . ALA A 1 78 ? 3.847 4.651 -29.745 1.00 59.88 78 ALA A CA 1
ATOM 620 C C . ALA A 1 78 ? 2.716 4.396 -28.715 1.00 59.88 78 ALA A C 1
ATOM 622 O O . ALA A 1 78 ? 2.818 4.771 -27.537 1.00 59.88 78 ALA A O 1
ATOM 623 N N . ASP A 1 79 ? 1.654 3.714 -29.142 1.00 63.91 79 ASP A N 1
ATOM 624 C CA . ASP A 1 79 ? 0.511 3.269 -28.341 1.00 63.91 79 ASP A CA 1
ATOM 625 C C . ASP A 1 7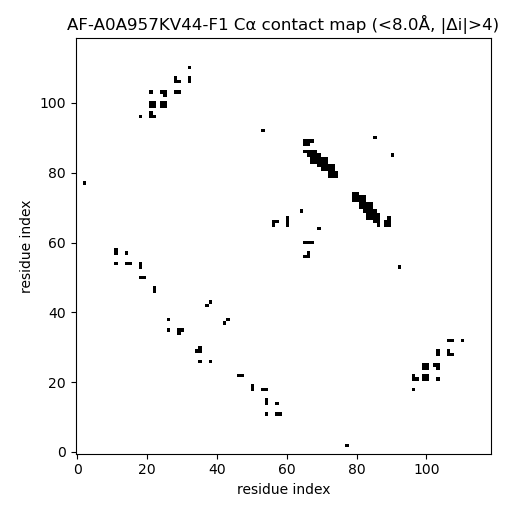9 ? 0.764 1.950 -27.592 1.00 63.91 79 ASP A C 1
ATOM 627 O O . ASP A 1 79 ? -0.087 1.517 -26.810 1.00 63.91 79 ASP A O 1
ATOM 631 N N . ALA A 1 80 ? 1.945 1.344 -27.754 1.00 65.94 80 ALA A N 1
ATOM 632 C CA . ALA A 1 80 ? 2.294 0.100 -27.091 1.00 65.94 80 ALA A CA 1
ATOM 633 C C . ALA A 1 80 ? 2.107 0.193 -25.571 1.00 65.94 80 ALA A C 1
ATOM 635 O O . ALA A 1 80 ? 2.580 1.124 -24.896 1.00 65.94 80 ALA A O 1
ATOM 636 N N . ARG A 1 81 ? 1.398 -0.804 -25.037 1.00 68.38 81 ARG A N 1
ATOM 637 C CA . ARG A 1 81 ? 1.231 -1.028 -23.603 1.00 68.38 81 ARG A CA 1
ATOM 638 C C . ARG A 1 81 ? 2.481 -1.676 -23.028 1.00 68.38 81 ARG A C 1
ATOM 640 O O . ARG A 1 81 ? 3.064 -2.567 -23.645 1.00 68.38 81 ARG A O 1
ATOM 647 N N . VAL A 1 82 ? 2.844 -1.228 -21.831 1.00 70.69 82 VAL A N 1
ATOM 648 C CA . VAL A 1 82 ? 3.884 -1.854 -21.017 1.00 70.69 82 VAL A CA 1
ATOM 649 C C . VAL A 1 82 ? 3.246 -3.018 -20.265 1.00 70.69 82 VAL A C 1
ATOM 651 O O . VAL A 1 82 ? 2.247 -2.839 -19.566 1.00 70.69 82 VAL A O 1
ATOM 654 N N . ILE A 1 83 ? 3.797 -4.210 -20.454 1.00 74.12 83 ILE A N 1
ATOM 655 C CA . ILE A 1 83 ? 3.412 -5.432 -19.762 1.00 74.12 83 ILE A CA 1
ATOM 656 C C . ILE A 1 83 ? 4.430 -5.643 -18.649 1.00 74.12 83 ILE A C 1
ATOM 658 O O . ILE A 1 83 ? 5.619 -5.832 -18.903 1.00 74.12 83 ILE A O 1
ATOM 662 N N . PHE A 1 84 ? 3.945 -5.593 -17.414 1.00 72.94 84 PHE A N 1
ATOM 663 C CA . PHE A 1 84 ? 4.757 -5.805 -16.227 1.00 72.94 84 PHE A CA 1
ATOM 664 C C . PHE A 1 84 ? 4.664 -7.268 -15.785 1.00 72.94 84 PHE A C 1
ATOM 666 O O . PHE A 1 84 ? 3.583 -7.768 -15.466 1.00 72.94 84 PHE A O 1
ATOM 673 N N . GLY A 1 85 ? 5.803 -7.952 -15.740 1.00 73.31 85 GLY A N 1
ATOM 674 C CA . GLY A 1 85 ? 5.955 -9.237 -15.073 1.00 73.31 85 GLY A CA 1
ATOM 675 C C . GLY A 1 85 ? 5.876 -9.037 -13.563 1.00 73.31 85 GLY A C 1
ATOM 676 O O . GLY A 1 85 ? 6.800 -8.495 -12.953 1.00 73.31 85 GLY A O 1
ATOM 677 N N . HIS A 1 86 ? 4.763 -9.447 -12.957 1.00 75.00 86 HIS A N 1
ATOM 678 C CA . HIS A 1 86 ? 4.522 -9.264 -11.527 1.00 75.00 86 HIS A CA 1
ATOM 679 C C . HIS A 1 86 ? 5.323 -10.279 -10.709 1.00 75.00 86 HIS A C 1
ATOM 681 O O . HIS A 1 86 ? 5.197 -11.490 -10.899 1.00 75.00 86 HIS A O 1
ATOM 687 N N . SER A 1 87 ? 6.130 -9.790 -9.771 1.00 79.50 87 SER A N 1
ATOM 688 C CA . SER A 1 87 ? 6.875 -10.638 -8.843 1.00 79.50 87 SER A CA 1
ATOM 689 C C . SER A 1 87 ? 5.991 -11.124 -7.682 1.00 79.50 87 SER A C 1
ATOM 691 O O . SER A 1 87 ? 4.909 -10.587 -7.425 1.00 79.50 87 SER A O 1
ATOM 693 N N . ALA A 1 88 ? 6.458 -12.116 -6.918 1.00 83.12 88 ALA A N 1
ATOM 694 C CA . ALA A 1 88 ? 5.776 -12.548 -5.693 1.00 83.12 88 ALA A CA 1
ATOM 695 C C . ALA A 1 88 ? 5.650 -11.407 -4.663 1.00 83.12 88 ALA A C 1
ATOM 697 O O . ALA A 1 88 ? 4.622 -11.278 -4.001 1.00 83.12 88 ALA A O 1
ATOM 698 N N . LEU A 1 89 ? 6.666 -10.542 -4.567 1.00 84.38 89 LEU A N 1
ATOM 699 C CA . LEU A 1 89 ? 6.660 -9.391 -3.665 1.00 84.38 89 LEU A CA 1
ATOM 700 C C . LEU A 1 89 ? 5.603 -8.361 -4.069 1.00 84.38 89 LEU A C 1
ATOM 702 O O . LEU A 1 89 ? 4.912 -7.830 -3.203 1.00 84.38 89 LEU A O 1
ATOM 706 N N . ASN A 1 90 ? 5.426 -8.132 -5.373 1.00 85.56 90 ASN A N 1
ATOM 707 C CA . ASN A 1 90 ? 4.356 -7.277 -5.875 1.00 85.56 90 ASN A CA 1
ATOM 708 C C . ASN A 1 90 ? 2.976 -7.793 -5.435 1.00 85.56 90 ASN A C 1
ATOM 710 O O . ASN A 1 90 ? 2.182 -7.018 -4.916 1.00 85.56 90 ASN A O 1
ATOM 714 N N . HIS A 1 91 ? 2.719 -9.101 -5.533 1.00 88.50 91 HIS A N 1
ATOM 715 C CA . HIS A 1 91 ? 1.451 -9.678 -5.074 1.00 88.50 91 HIS A CA 1
ATOM 716 C C . HIS A 1 91 ? 1.239 -9.502 -3.565 1.00 88.50 91 HIS A C 1
ATOM 718 O O . HIS A 1 91 ? 0.126 -9.211 -3.135 1.00 88.50 91 HIS A O 1
ATOM 724 N N . VAL A 1 92 ? 2.289 -9.637 -2.751 1.00 90.62 92 VAL A N 1
ATOM 725 C CA . VAL A 1 92 ? 2.204 -9.401 -1.298 1.00 90.62 92 VAL A CA 1
ATOM 726 C C . VAL A 1 92 ? 1.845 -7.943 -0.997 1.00 90.62 92 VAL A C 1
ATOM 728 O O . VAL A 1 92 ? 0.956 -7.683 -0.184 1.00 90.62 92 VAL A O 1
ATOM 731 N N . LEU A 1 93 ? 2.491 -6.992 -1.675 1.00 90.31 93 LEU A N 1
ATOM 732 C CA . LEU A 1 93 ? 2.202 -5.560 -1.540 1.00 90.31 93 LEU A CA 1
ATOM 733 C C . LEU A 1 93 ? 0.798 -5.205 -2.062 1.00 90.31 93 LEU A C 1
ATOM 735 O O . LEU A 1 93 ? 0.083 -4.417 -1.441 1.00 90.31 93 LEU A O 1
ATOM 739 N N . ALA A 1 94 ? 0.350 -5.860 -3.133 1.00 90.88 94 ALA A N 1
ATOM 740 C CA . ALA A 1 94 ? -1.009 -5.739 -3.649 1.00 90.88 94 ALA A CA 1
ATOM 741 C C . ALA A 1 94 ? -2.048 -6.260 -2.641 1.00 90.88 94 ALA A C 1
ATOM 743 O O . ALA A 1 94 ? -3.032 -5.585 -2.358 1.00 90.88 94 ALA A O 1
ATOM 744 N N . ILE A 1 95 ? -1.824 -7.430 -2.032 1.00 94.75 95 ILE A N 1
ATOM 745 C CA . ILE A 1 95 ? -2.706 -7.964 -0.979 1.00 94.75 95 ILE A CA 1
ATOM 746 C C . ILE A 1 95 ? -2.778 -6.992 0.202 1.00 94.75 95 ILE A C 1
ATOM 748 O O . ILE A 1 95 ? -3.864 -6.742 0.724 1.00 94.75 95 ILE A O 1
ATOM 752 N N . TYR A 1 96 ? -1.642 -6.416 0.604 1.00 94.00 96 TYR A N 1
ATOM 753 C CA . TYR A 1 96 ? -1.598 -5.406 1.657 1.00 94.00 96 TYR A CA 1
ATOM 754 C C . TYR A 1 96 ? -2.450 -4.178 1.303 1.00 94.00 96 TYR A C 1
ATOM 756 O O . TYR A 1 96 ? -3.351 -3.824 2.065 1.00 94.00 96 TYR A O 1
ATOM 764 N N . THR A 1 97 ? -2.228 -3.562 0.139 1.00 94.12 97 THR A N 1
ATOM 765 C CA . THR A 1 97 ? -2.969 -2.363 -0.293 1.00 94.12 97 THR A CA 1
ATOM 766 C C . THR A 1 97 ? -4.464 -2.635 -0.463 1.00 94.12 97 THR A C 1
ATOM 768 O O . THR A 1 97 ? -5.281 -1.878 0.067 1.00 94.12 97 THR A O 1
ATOM 771 N N . TYR A 1 98 ? -4.850 -3.752 -1.086 1.00 94.94 98 TYR A N 1
ATOM 772 C CA . TYR A 1 98 ? -6.256 -4.157 -1.179 1.00 94.94 98 TYR A CA 1
ATOM 773 C C . TYR A 1 98 ? -6.876 -4.456 0.189 1.00 94.94 98 TYR A C 1
ATOM 775 O O . TYR A 1 98 ? -8.039 -4.120 0.412 1.00 94.94 98 TYR A O 1
ATOM 783 N N . GLY A 1 99 ? -6.112 -5.020 1.126 1.00 96.56 99 GLY A N 1
ATOM 784 C CA . GLY A 1 99 ? -6.542 -5.220 2.508 1.00 96.56 99 GLY A CA 1
ATOM 785 C C . GLY A 1 99 ? -6.869 -3.902 3.215 1.00 96.56 99 GLY A C 1
ATOM 786 O O . GLY A 1 99 ? -7.914 -3.794 3.861 1.00 96.56 99 GLY A O 1
ATOM 787 N N . LEU A 1 100 ? -6.033 -2.872 3.039 1.00 95.38 100 LEU A N 1
ATOM 788 C CA . LEU A 1 100 ? -6.293 -1.527 3.570 1.00 95.38 100 LEU A CA 1
ATOM 789 C C . LEU A 1 100 ? -7.562 -0.913 2.963 1.00 95.38 100 LEU A C 1
ATOM 791 O O . LEU A 1 100 ? -8.399 -0.368 3.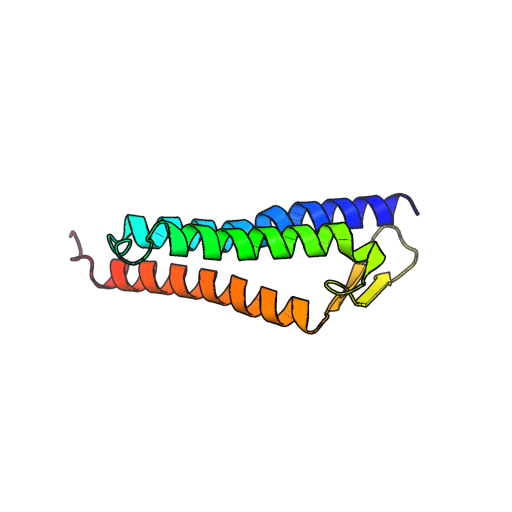691 1.00 95.38 100 LEU A O 1
ATOM 795 N N . THR A 1 101 ? -7.741 -1.030 1.645 1.00 95.94 101 THR A N 1
ATOM 796 C CA . THR A 1 101 ? -8.943 -0.543 0.954 1.00 95.94 101 THR A CA 1
ATOM 797 C C . THR A 1 101 ? -10.196 -1.267 1.442 1.00 95.94 101 THR A C 1
ATOM 799 O O . THR A 1 101 ? -11.177 -0.615 1.802 1.00 95.94 101 THR A O 1
ATOM 802 N N . ALA A 1 102 ? -10.165 -2.599 1.522 1.00 96.75 102 ALA A N 1
ATOM 803 C CA . ALA A 1 102 ? -11.287 -3.400 2.001 1.00 96.75 102 ALA A CA 1
ATOM 804 C C . ALA A 1 102 ? -11.655 -3.045 3.449 1.00 96.75 102 ALA A C 1
ATOM 806 O O . ALA A 1 102 ? -12.826 -2.816 3.745 1.00 96.75 102 ALA A O 1
ATOM 807 N N . ALA A 1 103 ? -10.665 -2.912 4.337 1.00 95.50 103 ALA A N 1
ATOM 808 C CA . ALA A 1 103 ? -10.892 -2.487 5.717 1.00 95.50 103 ALA A CA 1
ATOM 809 C C . ALA A 1 103 ? -11.530 -1.090 5.793 1.00 95.50 103 ALA A C 1
ATOM 811 O O . ALA A 1 103 ? -12.467 -0.884 6.565 1.00 95.50 103 ALA A O 1
ATOM 812 N N . SER A 1 104 ? -11.077 -0.152 4.955 1.00 94.75 104 SER A N 1
ATOM 813 C CA . SER A 1 104 ? -11.649 1.199 4.867 1.00 94.75 104 SER A CA 1
ATOM 814 C C . SER A 1 104 ? -13.126 1.165 4.467 1.00 94.75 104 SER A C 1
ATOM 816 O O . SER A 1 104 ? -13.958 1.813 5.104 1.00 94.75 104 SER A O 1
ATOM 818 N N . ILE A 1 105 ? -13.459 0.372 3.442 1.00 95.62 105 ILE A N 1
ATOM 819 C CA . ILE A 1 105 ? -14.836 0.189 2.966 1.00 95.62 105 ILE A CA 1
ATOM 820 C C . ILE A 1 105 ? -15.694 -0.426 4.070 1.00 95.62 105 ILE A C 1
ATOM 822 O O . ILE A 1 105 ? -16.741 0.120 4.400 1.00 95.62 105 ILE A O 1
ATOM 826 N N . VAL A 1 106 ? -15.236 -1.515 4.693 1.00 95.12 106 VAL A N 1
ATOM 827 C CA . VAL A 1 106 ? -15.980 -2.198 5.760 1.00 95.12 106 VAL A CA 1
ATOM 828 C C . VAL A 1 106 ? -16.252 -1.259 6.935 1.00 95.12 106 VAL A C 1
ATOM 830 O O . VAL A 1 106 ? -17.385 -1.200 7.409 1.00 95.12 106 VAL A O 1
ATOM 833 N N . LEU A 1 107 ? -15.254 -0.493 7.391 1.00 92.38 107 LEU A N 1
ATOM 834 C CA . LEU A 1 107 ? -15.436 0.481 8.472 1.00 92.38 107 LEU A CA 1
ATOM 835 C C . LEU A 1 107 ? -16.503 1.520 8.120 1.00 92.38 107 LEU A C 1
ATOM 837 O O . LEU A 1 107 ? -17.381 1.799 8.941 1.00 92.38 107 LEU A O 1
ATOM 841 N N . LEU A 1 108 ? -16.449 2.059 6.901 1.00 93.12 108 LEU A N 1
ATOM 842 C CA . LEU A 1 108 ? -17.401 3.058 6.431 1.00 93.12 108 LEU A CA 1
ATOM 843 C C . LEU A 1 108 ? -18.816 2.476 6.298 1.00 93.12 108 LEU A C 1
ATOM 845 O O . LEU A 1 108 ? -19.765 3.065 6.812 1.00 93.12 108 LEU A O 1
ATOM 849 N N . SER A 1 109 ? -18.959 1.300 5.682 1.00 93.19 109 SER A N 1
ATOM 850 C CA . SER A 1 109 ? -20.244 0.616 5.505 1.00 93.19 109 SER A CA 1
ATOM 851 C C . SER A 1 109 ? -20.877 0.231 6.839 1.00 93.19 109 SER A C 1
ATOM 853 O O . SER A 1 109 ? -22.055 0.496 7.057 1.00 93.19 109 SER A O 1
ATOM 855 N N . VAL A 1 110 ? -20.107 -0.338 7.771 1.00 91.94 110 VAL A N 1
ATOM 856 C CA . VAL A 1 110 ? -20.611 -0.690 9.109 1.00 91.94 110 VAL A CA 1
ATOM 857 C C . VAL A 1 110 ? -21.063 0.554 9.868 1.00 91.94 110 VAL A C 1
ATOM 859 O O . VAL A 1 110 ? -22.067 0.502 10.576 1.00 91.94 110 VAL A O 1
ATOM 862 N N . ASN A 1 111 ? -20.347 1.672 9.735 1.00 90.50 111 ASN A N 1
ATOM 863 C CA . ASN A 1 111 ? -20.756 2.927 10.354 1.00 90.50 111 ASN A CA 1
ATOM 864 C C . ASN A 1 111 ? -22.036 3.488 9.723 1.00 90.50 111 ASN A C 1
ATOM 866 O O . ASN A 1 111 ? -22.929 3.898 10.455 1.00 90.50 111 ASN A O 1
ATOM 870 N N . ALA A 1 112 ? -22.150 3.452 8.394 1.00 88.88 112 ALA A N 1
ATOM 871 C CA . ALA A 1 112 ? -23.337 3.906 7.673 1.00 88.88 112 ALA A CA 1
ATOM 872 C C . ALA A 1 112 ? -24.587 3.084 8.031 1.00 88.88 112 ALA A C 1
ATOM 874 O O . ALA A 1 112 ? -25.641 3.657 8.270 1.00 88.88 112 ALA A O 1
ATOM 875 N N . LEU A 1 113 ? -24.462 1.757 8.144 1.00 90.75 113 LEU A N 1
ATOM 876 C CA . LEU A 1 113 ? -25.574 0.867 8.508 1.00 90.75 113 LEU A CA 1
ATOM 877 C C . LEU A 1 113 ? -25.997 0.976 9.981 1.00 90.75 113 LEU A C 1
ATOM 879 O O . LEU A 1 113 ? -27.113 0.601 10.328 1.00 90.75 113 LEU A O 1
ATOM 883 N N . ARG A 1 114 ? -25.101 1.434 10.862 1.00 86.38 114 ARG A N 1
ATOM 884 C CA . ARG A 1 114 ? -25.383 1.628 12.296 1.00 86.38 114 ARG A CA 1
ATOM 885 C C . ARG A 1 114 ? -25.788 3.053 12.642 1.00 86.38 114 ARG A C 1
ATOM 887 O O . ARG A 1 114 ? -26.217 3.286 13.771 1.00 86.38 114 ARG A O 1
ATOM 894 N N . ALA A 1 115 ? -25.610 3.998 11.723 1.00 80.81 115 ALA A N 1
ATOM 895 C CA . ALA A 1 115 ? -26.099 5.346 11.918 1.00 80.81 115 ALA A CA 1
ATOM 896 C C . ALA A 1 115 ? -27.633 5.280 11.992 1.00 80.81 115 ALA A C 1
ATOM 898 O O . ALA A 1 115 ? -28.246 4.687 11.100 1.00 80.81 115 ALA A O 1
ATOM 899 N N . PRO A 1 116 ? -28.267 5.827 13.047 1.00 72.75 116 PRO A N 1
ATOM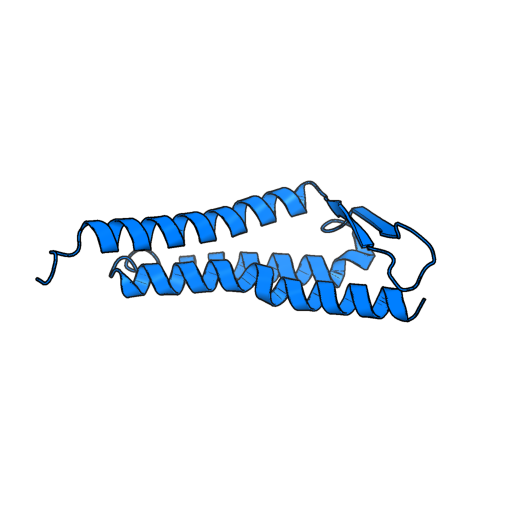 900 C CA . PRO A 1 116 ? -29.716 5.940 13.064 1.00 72.75 116 PRO A CA 1
ATOM 901 C C . PRO A 1 116 ? -30.130 6.704 11.808 1.00 72.75 116 P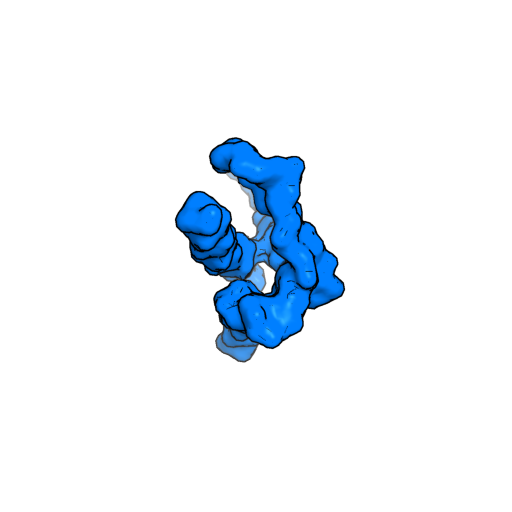RO A C 1
ATOM 903 O O . PRO A 1 116 ? -29.494 7.705 11.468 1.00 72.75 116 PRO A O 1
ATOM 906 N N . ALA A 1 117 ? -31.142 6.205 11.095 1.00 68.38 117 ALA A N 1
ATOM 907 C CA . ALA A 1 117 ? -31.723 6.933 9.980 1.00 68.38 117 ALA A CA 1
ATOM 908 C C . ALA A 1 117 ? -32.184 8.280 10.539 1.00 68.38 117 ALA A C 1
ATOM 910 O O . ALA A 1 117 ? -33.145 8.337 11.300 1.00 68.38 117 ALA A O 1
ATOM 911 N N . ILE A 1 118 ? -31.433 9.343 10.255 1.00 66.69 118 ILE A N 1
ATOM 912 C CA . ILE A 1 118 ? -31.871 10.698 10.561 1.00 66.69 118 ILE A CA 1
ATOM 913 C C . ILE A 1 118 ? -32.921 11.009 9.497 1.00 66.69 118 ILE A C 1
ATOM 915 O O . ILE A 1 118 ? -32.611 11.572 8.447 1.00 66.69 118 ILE A O 1
ATOM 919 N N . TYR A 1 119 ? -34.132 10.5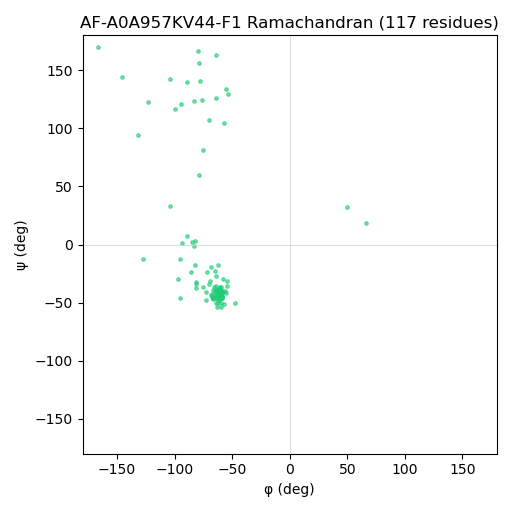19 9.746 1.00 48.38 119 TYR A N 1
ATOM 920 C CA . TYR A 1 119 ? -35.371 10.941 9.119 1.00 48.38 119 TYR A CA 1
ATOM 921 C C . TYR A 1 119 ? -36.468 10.941 10.179 1.00 48.38 119 TYR A C 1
ATOM 923 O O . TYR A 1 119 ? -36.621 9.899 10.856 1.00 48.38 119 TYR A O 1
#

Mean predicted aligned error: 6.67 Å

Secondary structure (DSSP, 8-state):
-HHHHHHHHHHHHHHHHHHHHHHHHHHHHHHHTT--TT--HHHHHHHHHHHHHHHHHHHSHHHH-SSEEEEEES-SSTTPPEEEEE-HHHHHHHHHHHHHHHHHHHHHHHHHHHS----